Protein AF-A0A395IIZ1-F1 (afdb_monomer_lite)

Foldseek 3Di:
DVQLLAQAEEQEEDLVSLLVQLVVQCQLLVPQFASQFQCVVDDPVLSVCCTHCNCNVPPVNSVGGDFWLVSVVVVLVPPPVRRPRRPPNHTYGYQYADDPVGDPVSLVVCCVRQQPDPDQEREHEYEYEDACVCVVPPVRVVRNVVNVVVSNVVRSGHYHYDYDDYDDDDPPDDPDD

Organism: NCBI:txid38457

pLDDT: mean 84.15, std 13.83, range [38.16, 96.5]

Secondary structure (DSSP, 8-state):
-GGGGSS-EEEEESHHHHHHHHHHHHHHTT-TTTTTB-GGG--HHHHHHT-TTHHHH-HHHHTTB--BHHHHHHHHTTSTT--TT---SS-EEEEE--SSSPPHHHHHHHHHHHTS-S-SSS---EEEE--GGGTT-HHHHHHHHHHHHHHHHTTSS---EEEEPPP----------

Structure (mmCIF, N/CA/C/O backbone):
data_AF-A0A395IIZ1-F1
#
_entry.id   AF-A0A395IIZ1-F1
#
loop_
_atom_site.group_PDB
_atom_site.id
_atom_site.type_symbol
_atom_site.label_atom_id
_atom_site.label_alt_id
_atom_site.label_comp_id
_atom_site.label_asym_id
_atom_site.label_entity_id
_atom_site.label_seq_id
_atom_site.pdbx_PDB_ins_code
_atom_site.Cartn_x
_atom_site.Cartn_y
_atom_site.Cartn_z
_atom_site.occupancy
_atom_site.B_iso_or_equiv
_atom_site.auth_seq_id
_atom_site.auth_comp_id
_atom_site.auth_asym_id
_atom_site.auth_atom_id
_atom_site.pdbx_PDB_model_num
ATOM 1 N N . MET A 1 1 ? -8.081 -18.786 -2.635 1.00 68.25 1 MET A N 1
ATOM 2 C CA . MET A 1 1 ? -6.814 -18.032 -2.443 1.00 68.25 1 MET A CA 1
ATOM 3 C C . MET A 1 1 ? -6.753 -17.503 -1.009 1.00 68.25 1 MET A C 1
ATOM 5 O O . MET A 1 1 ? -7.811 -17.261 -0.444 1.00 68.25 1 MET A O 1
ATOM 9 N N . ILE A 1 2 ? -5.578 -17.329 -0.384 1.00 80.00 2 ILE A N 1
ATOM 10 C CA . ILE A 1 2 ? -5.492 -16.912 1.038 1.00 80.00 2 ILE A CA 1
ATOM 11 C C . ILE A 1 2 ? -6.195 -15.570 1.315 1.00 80.00 2 ILE A C 1
ATOM 13 O O . ILE A 1 2 ? -6.815 -15.411 2.365 1.00 80.00 2 ILE A O 1
ATOM 17 N N . LEU A 1 3 ? -6.187 -14.654 0.339 1.00 85.31 3 LEU A N 1
ATOM 18 C CA . LEU A 1 3 ? -6.818 -13.340 0.457 1.00 85.31 3 LEU A CA 1
ATOM 19 C C . LEU A 1 3 ? -8.352 -13.377 0.511 1.00 85.31 3 LEU A C 1
ATOM 21 O O . LEU A 1 3 ? -8.964 -12.452 1.034 1.00 85.31 3 LEU A O 1
ATOM 25 N N . GLU A 1 4 ? -9.001 -14.445 0.041 1.00 85.69 4 GLU A N 1
ATOM 26 C CA . GLU A 1 4 ? -10.470 -14.582 0.080 1.00 85.69 4 GLU A CA 1
ATOM 27 C C . GLU A 1 4 ? -11.003 -14.801 1.508 1.00 85.69 4 GLU A C 1
ATOM 29 O O . GLU A 1 4 ? -12.209 -14.863 1.724 1.00 85.69 4 GLU A O 1
ATOM 34 N N . ARG A 1 5 ? -10.116 -14.906 2.504 1.00 88.81 5 ARG A N 1
ATOM 35 C CA . ARG A 1 5 ? -10.480 -14.912 3.928 1.00 88.81 5 ARG A CA 1
ATOM 36 C C . ARG A 1 5 ? -10.683 -13.506 4.493 1.00 88.81 5 ARG A C 1
ATOM 38 O O . ARG A 1 5 ? -11.271 -13.367 5.560 1.00 88.81 5 ARG A O 1
ATOM 45 N N . PHE A 1 6 ? -10.217 -12.477 3.787 1.00 91.38 6 PHE A N 1
ATOM 46 C CA . PHE A 1 6 ? -10.236 -11.086 4.237 1.00 91.38 6 PHE A CA 1
ATOM 47 C C . PHE A 1 6 ? -11.282 -10.273 3.485 1.00 91.38 6 PHE A C 1
ATOM 49 O O . PHE A 1 6 ? -11.587 -10.571 2.330 1.00 91.38 6 PHE A O 1
ATOM 56 N N . SER A 1 7 ? -11.868 -9.282 4.148 1.00 91.62 7 SER A N 1
ATOM 57 C CA . SER A 1 7 ? -12.810 -8.329 3.544 1.00 91.62 7 SER A CA 1
ATOM 58 C C . SER A 1 7 ? -12.082 -7.326 2.648 1.00 91.62 7 SER A C 1
ATOM 60 O O . SER A 1 7 ? -12.580 -6.979 1.576 1.00 91.62 7 SER A O 1
ATOM 62 N N . ALA A 1 8 ? -10.892 -6.912 3.083 1.00 92.94 8 ALA A N 1
ATOM 63 C CA . ALA A 1 8 ? -9.888 -6.181 2.325 1.00 92.94 8 ALA A CA 1
ATOM 64 C C . ALA A 1 8 ? -8.509 -6.379 2.987 1.00 92.94 8 ALA A C 1
ATOM 66 O O . ALA A 1 8 ? -8.446 -6.868 4.111 1.00 92.94 8 ALA A O 1
ATOM 67 N N . VAL A 1 9 ? -7.414 -5.995 2.330 1.00 94.44 9 VAL A N 1
ATOM 68 C CA . VAL A 1 9 ? -6.075 -5.926 2.948 1.00 94.44 9 VAL A CA 1
ATOM 69 C C . VAL A 1 9 ? -5.480 -4.546 2.711 1.00 94.44 9 VAL A C 1
ATOM 71 O O . VAL A 1 9 ? -5.369 -4.109 1.568 1.00 94.44 9 VAL A O 1
ATOM 74 N N . ILE A 1 10 ? -5.107 -3.851 3.781 1.00 96.00 10 ILE A N 1
ATOM 75 C CA . ILE A 1 10 ? -4.653 -2.461 3.705 1.00 96.00 10 ILE A CA 1
ATOM 76 C C . ILE A 1 10 ? -3.188 -2.386 4.122 1.00 96.00 10 ILE A C 1
ATOM 78 O O . ILE A 1 10 ? -2.810 -2.904 5.167 1.00 96.00 10 ILE A O 1
ATOM 82 N N . PHE A 1 11 ? -2.376 -1.717 3.314 1.00 96.50 11 PHE A N 1
ATOM 83 C CA . PHE A 1 11 ? -0.985 -1.389 3.607 1.00 96.50 11 PHE A CA 1
ATOM 84 C C . PHE A 1 11 ? -0.922 0.108 3.845 1.00 96.50 11 PHE A C 1
ATOM 86 O O . PHE A 1 11 ? -1.373 0.885 3.012 1.00 96.50 11 PHE A O 1
ATOM 93 N N . LEU A 1 12 ? -0.424 0.523 4.996 1.00 95.00 12 LEU A N 1
ATOM 94 C CA . LEU A 1 12 ? -0.546 1.891 5.462 1.00 95.00 12 LEU A CA 1
ATOM 95 C C . LEU A 1 12 ? 0.811 2.377 5.952 1.00 95.00 12 LEU A C 1
ATOM 97 O O . LEU A 1 12 ? 1.420 1.728 6.803 1.00 95.00 12 LEU A O 1
ATOM 101 N N . GLY A 1 13 ? 1.264 3.516 5.432 1.00 92.31 13 GLY A N 1
ATOM 102 C CA . GLY A 1 13 ? 2.503 4.126 5.899 1.00 92.31 13 GLY A CA 1
ATOM 103 C C . GLY A 1 13 ? 3.428 4.589 4.800 1.00 92.31 13 GLY A C 1
ATOM 104 O O . GLY A 1 13 ? 3.043 5.368 3.932 1.00 92.31 13 GLY A O 1
ATOM 105 N N . ASP A 1 14 ? 4.666 4.138 4.914 1.00 89.00 14 ASP A N 1
ATOM 106 C CA . ASP A 1 14 ? 5.823 4.643 4.197 1.00 89.00 14 ASP A CA 1
ATOM 107 C C . ASP A 1 14 ? 6.309 3.714 3.071 1.00 89.00 14 ASP A C 1
ATOM 109 O O . ASP A 1 14 ? 5.625 2.776 2.655 1.00 89.00 14 ASP A O 1
ATOM 113 N N . GLU A 1 15 ? 7.527 3.975 2.586 1.00 88.00 15 GLU A N 1
ATOM 114 C CA . GLU A 1 15 ? 8.200 3.204 1.535 1.00 88.00 15 GLU A CA 1
ATOM 115 C C . GLU A 1 15 ? 8.305 1.703 1.881 1.00 88.00 15 GLU A C 1
ATOM 117 O O . GLU A 1 15 ? 8.225 0.860 0.986 1.00 88.00 15 GLU A O 1
ATOM 122 N N . THR A 1 16 ? 8.399 1.328 3.164 1.00 89.50 16 THR A N 1
ATOM 123 C CA . THR A 1 16 ? 8.416 -0.087 3.572 1.00 89.50 16 THR A CA 1
ATOM 124 C C . THR A 1 16 ? 7.047 -0.735 3.358 1.00 89.50 16 THR A C 1
ATOM 126 O O . THR A 1 16 ? 6.966 -1.804 2.747 1.00 89.50 16 THR A O 1
ATOM 129 N N . ALA A 1 17 ? 5.951 -0.084 3.774 1.00 92.38 17 ALA A N 1
ATOM 130 C CA . ALA A 1 17 ? 4.599 -0.569 3.471 1.00 92.38 17 ALA A CA 1
ATOM 131 C C . ALA A 1 17 ? 4.347 -0.644 1.954 1.00 92.38 17 ALA A C 1
ATOM 133 O O . ALA A 1 17 ? 3.775 -1.627 1.476 1.00 92.38 17 ALA A O 1
ATOM 134 N N . GLN A 1 18 ? 4.819 0.352 1.198 1.00 92.88 18 GLN A N 1
ATOM 135 C CA . GLN A 1 18 ? 4.740 0.370 -0.263 1.00 92.88 18 GLN A CA 1
ATOM 136 C C . GLN A 1 18 ? 5.478 -0.819 -0.889 1.00 92.88 18 GLN A C 1
ATOM 138 O O . GLN A 1 18 ? 4.928 -1.502 -1.750 1.00 92.88 18 GLN A O 1
ATOM 143 N N . THR A 1 19 ? 6.697 -1.104 -0.426 1.00 92.00 19 THR A N 1
ATOM 144 C CA . THR A 1 19 ? 7.528 -2.207 -0.928 1.00 92.00 19 THR A CA 1
ATOM 145 C C . THR A 1 19 ? 6.871 -3.560 -0.664 1.00 92.00 19 THR A C 1
ATOM 147 O O . THR A 1 19 ? 6.824 -4.413 -1.549 1.00 92.00 19 THR A O 1
ATOM 150 N N . ILE A 1 20 ? 6.308 -3.761 0.531 1.00 93.75 20 ILE A N 1
ATOM 151 C CA . ILE A 1 20 ? 5.589 -4.998 0.868 1.00 93.75 20 ILE A CA 1
ATOM 152 C C . ILE A 1 20 ? 4.349 -5.154 -0.017 1.00 93.75 20 ILE A C 1
ATOM 154 O O . ILE A 1 20 ? 4.068 -6.252 -0.499 1.00 93.75 20 ILE A O 1
ATOM 158 N N . TYR A 1 21 ? 3.626 -4.063 -0.270 1.00 94.75 21 TYR A N 1
ATOM 159 C CA . TYR A 1 21 ? 2.479 -4.082 -1.169 1.00 94.75 21 TYR A CA 1
ATOM 160 C C . TYR A 1 21 ? 2.872 -4.395 -2.619 1.00 94.75 21 TYR A C 1
ATOM 162 O O . TYR A 1 21 ? 2.221 -5.213 -3.271 1.00 94.75 21 TYR A O 1
ATOM 170 N N . ALA A 1 22 ? 3.959 -3.808 -3.120 1.00 93.50 22 ALA A N 1
ATOM 171 C CA . ALA A 1 22 ? 4.511 -4.133 -4.432 1.00 93.50 22 ALA A CA 1
ATOM 172 C C . ALA A 1 22 ? 4.908 -5.619 -4.516 1.00 93.50 22 ALA A C 1
ATOM 174 O O . ALA A 1 22 ? 4.561 -6.300 -5.480 1.00 93.50 22 ALA A O 1
ATOM 175 N N . ALA A 1 23 ? 5.549 -6.161 -3.475 1.00 93.56 23 ALA A N 1
ATOM 176 C CA . ALA A 1 23 ? 5.916 -7.574 -3.416 1.00 93.56 23 ALA A CA 1
ATOM 177 C C . ALA A 1 23 ? 4.686 -8.496 -3.384 1.00 93.56 23 ALA A C 1
ATOM 179 O O . ALA A 1 23 ? 4.691 -9.550 -4.017 1.00 93.56 23 ALA A O 1
ATOM 180 N N . LEU A 1 24 ? 3.603 -8.100 -2.705 1.00 92.62 24 LEU A N 1
ATOM 181 C CA . LEU A 1 24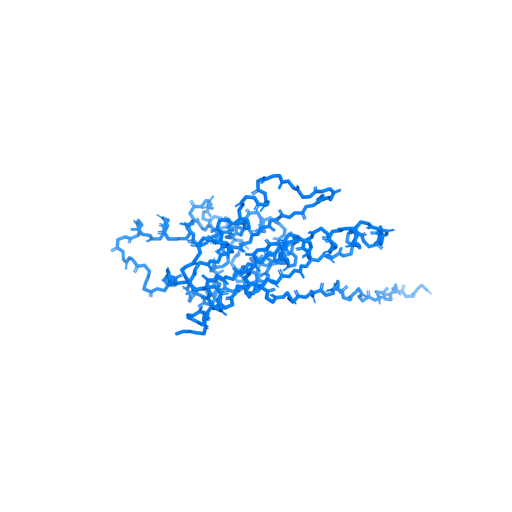 ? 2.330 -8.816 -2.790 1.00 92.62 24 LEU A CA 1
ATOM 182 C C . LEU A 1 24 ? 1.808 -8.829 -4.233 1.00 92.62 24 LEU A C 1
ATOM 184 O O . LEU A 1 24 ? 1.395 -9.882 -4.712 1.00 92.62 24 LEU A O 1
ATOM 188 N N . ASN A 1 25 ? 1.858 -7.695 -4.937 1.00 90.94 25 ASN A N 1
ATOM 189 C CA . ASN A 1 25 ? 1.382 -7.602 -6.319 1.00 90.94 25 ASN A CA 1
ATOM 190 C C . ASN A 1 25 ? 2.184 -8.478 -7.293 1.00 90.94 25 ASN A C 1
ATOM 192 O O . ASN A 1 25 ? 1.574 -9.042 -8.196 1.00 90.94 25 ASN A O 1
ATOM 196 N N . VAL A 1 26 ? 3.485 -8.702 -7.065 1.00 91.44 26 VAL A N 1
ATOM 197 C CA . VAL A 1 26 ? 4.268 -9.711 -7.810 1.00 91.44 26 VAL A CA 1
ATOM 198 C C . VAL A 1 26 ? 3.629 -11.097 -7.737 1.00 91.44 26 VAL A C 1
ATOM 200 O O . VAL A 1 26 ? 3.492 -11.770 -8.757 1.00 91.44 26 VAL A O 1
ATOM 203 N N . PHE A 1 27 ? 3.199 -11.523 -6.547 1.00 88.75 27 PHE A N 1
ATOM 204 C CA . PHE A 1 27 ? 2.537 -12.818 -6.387 1.00 88.75 27 PHE A CA 1
ATOM 205 C C . PHE A 1 27 ? 1.126 -12.823 -6.950 1.00 88.75 27 PHE A C 1
ATOM 207 O O . PHE A 1 27 ? 0.711 -13.824 -7.524 1.00 88.75 27 PHE A O 1
ATOM 214 N N . LEU A 1 28 ? 0.381 -11.732 -6.759 1.00 87.38 28 LEU A N 1
ATOM 215 C CA . LEU A 1 28 ? -0.994 -11.663 -7.234 1.00 87.38 28 LEU A CA 1
ATOM 216 C C . LEU A 1 28 ? -1.049 -11.707 -8.750 1.00 87.38 28 LEU A C 1
ATOM 218 O O . LEU A 1 28 ? -1.846 -12.483 -9.246 1.00 87.38 28 LEU A O 1
ATOM 222 N N . ARG A 1 29 ? -0.188 -10.943 -9.431 1.00 86.06 29 ARG A N 1
ATOM 223 C CA . ARG A 1 29 ? -0.107 -10.829 -10.896 1.00 86.06 29 ARG A CA 1
ATOM 224 C C . ARG A 1 29 ? 0.736 -11.926 -11.552 1.00 86.06 29 ARG A C 1
ATOM 226 O O . ARG A 1 29 ? 0.841 -11.947 -12.771 1.00 86.06 29 ARG A O 1
ATOM 233 N N . GLU A 1 30 ? 1.337 -12.812 -10.754 1.00 86.31 30 GLU A N 1
ATOM 234 C CA . GLU A 1 30 ? 2.258 -13.870 -11.200 1.00 86.31 30 GLU A CA 1
ATOM 235 C C . GLU A 1 30 ? 3.408 -13.354 -12.092 1.00 86.31 30 GLU A C 1
ATOM 237 O O . GLU A 1 30 ? 3.920 -14.065 -12.958 1.00 86.31 30 GLU A O 1
ATOM 242 N N . ASP A 1 31 ? 3.857 -12.120 -11.845 1.00 88.00 31 ASP A N 1
ATOM 243 C CA . ASP A 1 31 ? 4.915 -11.458 -12.604 1.00 88.00 31 ASP A CA 1
ATOM 244 C C . ASP A 1 31 ? 6.069 -11.031 -11.692 1.00 88.00 31 ASP A C 1
ATOM 246 O O . ASP A 1 31 ? 6.035 -10.012 -11.003 1.00 88.00 31 ASP A O 1
ATOM 250 N N . ILE A 1 32 ? 7.132 -11.831 -11.725 1.00 90.56 32 ILE A N 1
ATOM 251 C CA . ILE A 1 32 ? 8.371 -11.601 -10.974 1.00 90.56 32 ILE A CA 1
ATOM 252 C C . ILE A 1 32 ? 9.167 -10.412 -11.534 1.00 90.56 32 ILE A C 1
ATOM 254 O O . ILE A 1 32 ? 9.949 -9.796 -10.806 1.00 90.56 32 ILE A O 1
ATOM 258 N N . SER A 1 33 ? 9.000 -10.086 -12.815 1.00 91.12 33 SER A N 1
ATOM 259 C CA . SER A 1 33 ? 9.789 -9.045 -13.469 1.00 91.12 33 SER A CA 1
ATOM 260 C C . SER A 1 33 ? 9.241 -7.659 -13.160 1.00 91.12 33 SER A C 1
ATOM 262 O O . SER A 1 33 ? 10.032 -6.788 -12.801 1.00 91.12 33 SER A O 1
ATOM 264 N N . HIS A 1 34 ? 7.923 -7.465 -13.234 1.00 91.75 34 HIS A N 1
ATOM 265 C CA . HIS A 1 34 ? 7.311 -6.136 -13.134 1.00 91.75 34 HIS A CA 1
ATOM 266 C C . HIS A 1 34 ? 6.031 -6.087 -12.299 1.00 91.75 34 HIS A C 1
ATOM 268 O O . HIS A 1 34 ? 5.422 -5.024 -12.187 1.00 91.75 34 HIS A O 1
ATOM 274 N N . GLY A 1 35 ? 5.633 -7.184 -11.652 1.00 90.25 35 GLY A N 1
ATOM 275 C CA . GLY A 1 35 ? 4.340 -7.282 -10.976 1.00 90.25 35 GLY A CA 1
ATOM 276 C C . GLY A 1 35 ? 4.100 -6.241 -9.874 1.00 90.25 35 GLY A C 1
ATOM 277 O O . GLY A 1 35 ? 2.952 -5.913 -9.587 1.00 90.25 35 GLY A O 1
ATOM 278 N N . GLY A 1 36 ? 5.134 -5.638 -9.290 1.00 92.38 36 GLY A N 1
ATOM 279 C CA . GLY A 1 36 ? 4.990 -4.526 -8.348 1.00 92.38 36 GLY A CA 1
ATOM 280 C C . GLY A 1 36 ? 4.709 -3.158 -8.987 1.00 92.38 36 GLY A C 1
ATOM 281 O O . GLY A 1 36 ? 4.405 -2.211 -8.260 1.00 92.38 36 GLY A O 1
ATOM 282 N N . LEU A 1 37 ? 4.800 -3.031 -10.315 1.00 93.62 37 LEU A N 1
ATOM 283 C CA . LEU A 1 37 ? 4.863 -1.759 -11.039 1.00 93.62 37 LEU A CA 1
ATOM 284 C C . LEU A 1 37 ? 3.658 -1.505 -11.953 1.00 93.62 37 LEU A C 1
ATOM 286 O O . LEU A 1 37 ? 3.048 -2.413 -12.513 1.00 93.62 37 LEU A O 1
ATOM 290 N N . GLN A 1 38 ? 3.363 -0.227 -12.153 1.00 92.75 38 GLN A N 1
ATOM 291 C CA . GLN A 1 38 ? 2.398 0.326 -13.092 1.00 92.75 38 GLN A CA 1
ATOM 292 C C . GLN A 1 38 ? 3.041 0.448 -14.481 1.00 92.75 38 GLN A C 1
ATOM 294 O O . GLN A 1 38 ? 3.257 1.548 -14.986 1.00 92.75 38 GLN A O 1
ATOM 299 N N . GLU A 1 39 ? 3.355 -0.682 -15.116 1.00 89.75 39 GLU A N 1
ATOM 300 C CA . GLU A 1 39 ? 4.060 -0.719 -16.411 1.00 89.75 39 GLU A CA 1
ATOM 301 C C . GLU A 1 39 ? 3.386 0.121 -17.502 1.00 89.75 39 GLU A C 1
ATOM 303 O O . GLU A 1 39 ? 4.047 0.652 -18.394 1.00 89.75 39 GLU A O 1
ATOM 308 N N . TRP A 1 40 ? 2.063 0.278 -17.428 1.00 88.62 40 TRP A N 1
ATOM 309 C CA . TRP A 1 40 ? 1.277 1.095 -18.353 1.00 88.62 40 TRP A CA 1
ATOM 310 C C . TRP A 1 40 ? 1.605 2.598 -18.299 1.00 88.62 40 TRP A C 1
ATOM 312 O O . TRP A 1 40 ? 1.169 3.330 -19.183 1.00 88.62 40 TRP A O 1
ATOM 322 N N . LEU A 1 41 ? 2.355 3.066 -17.296 1.00 91.12 41 LEU A N 1
ATOM 323 C CA . LEU A 1 41 ? 2.856 4.443 -17.200 1.00 91.12 41 LEU A CA 1
ATOM 324 C C . LEU A 1 41 ? 4.329 4.587 -17.603 1.00 91.12 41 LEU A C 1
ATOM 326 O O . LEU A 1 41 ? 4.833 5.706 -17.606 1.00 91.12 41 LEU A O 1
ATOM 330 N N . MET A 1 42 ? 5.007 3.482 -17.917 1.00 92.38 42 MET A N 1
ATOM 331 C CA . MET A 1 42 ? 6.455 3.435 -18.112 1.00 92.38 42 MET A CA 1
ATOM 332 C C . MET A 1 42 ? 6.835 3.340 -19.590 1.00 92.38 42 MET A C 1
ATOM 334 O O . MET A 1 42 ? 6.170 2.634 -20.357 1.00 92.38 42 MET A O 1
ATOM 338 N N . THR A 1 43 ? 7.947 3.973 -19.971 1.00 94.12 43 THR A N 1
ATOM 339 C CA . THR A 1 43 ? 8.595 3.747 -21.273 1.00 94.12 43 THR A CA 1
ATOM 340 C C . THR A 1 43 ? 9.298 2.389 -21.323 1.00 94.12 43 THR A C 1
ATOM 342 O O . THR A 1 43 ? 9.514 1.738 -20.297 1.00 94.12 43 THR A O 1
ATOM 345 N N . ASP A 1 44 ? 9.693 1.948 -22.518 1.00 93.62 44 ASP A N 1
ATOM 346 C CA . ASP A 1 44 ? 10.429 0.690 -22.683 1.00 93.62 44 ASP A CA 1
ATOM 347 C C . ASP A 1 44 ? 11.776 0.714 -21.937 1.00 93.62 44 ASP A C 1
ATOM 349 O O . ASP A 1 44 ? 12.160 -0.277 -21.312 1.00 93.62 44 ASP A O 1
ATOM 353 N N . GLU A 1 45 ? 12.473 1.853 -21.930 1.00 94.81 45 GLU A N 1
ATOM 354 C CA . GLU A 1 45 ? 13.721 2.030 -21.182 1.00 94.81 45 GLU A CA 1
ATOM 355 C C . GLU A 1 45 ? 13.500 1.900 -19.672 1.00 94.81 45 GLU A C 1
ATOM 357 O O . GLU A 1 45 ? 14.264 1.213 -18.989 1.00 94.81 45 GLU A O 1
ATOM 362 N N . GLU A 1 46 ? 12.435 2.511 -19.151 1.00 95.06 46 GLU A N 1
ATOM 363 C CA . GLU A 1 46 ? 12.081 2.443 -17.732 1.00 95.06 46 GLU A CA 1
ATOM 364 C C . GLU A 1 46 ? 11.690 1.021 -17.327 1.00 95.06 46 GLU A C 1
ATOM 366 O O . GLU A 1 46 ? 12.124 0.532 -16.282 1.00 95.06 46 GLU A O 1
ATOM 371 N N . ARG A 1 47 ? 10.936 0.305 -18.171 1.00 93.06 47 ARG A N 1
ATOM 372 C CA . ARG A 1 47 ? 10.606 -1.110 -17.938 1.00 93.06 47 ARG A CA 1
ATOM 373 C C . ARG A 1 47 ? 11.868 -1.962 -17.874 1.00 93.06 47 ARG A C 1
ATOM 375 O O . ARG A 1 47 ? 11.985 -2.829 -17.010 1.00 93.06 47 ARG A O 1
ATOM 382 N N . ILE A 1 48 ? 12.841 -1.728 -18.752 1.00 94.94 48 ILE A N 1
ATOM 383 C CA . ILE A 1 48 ? 14.109 -2.468 -18.726 1.00 94.94 48 ILE A CA 1
ATOM 384 C C . ILE A 1 48 ? 14.903 -2.156 -17.452 1.00 94.94 48 ILE A C 1
ATOM 386 O O . ILE A 1 48 ? 15.479 -3.079 -16.866 1.00 94.94 48 ILE A O 1
ATOM 390 N N . ALA A 1 49 ? 14.928 -0.891 -17.025 1.00 95.44 49 ALA A N 1
ATOM 391 C CA . ALA A 1 49 ? 15.662 -0.442 -15.845 1.00 95.44 49 ALA A CA 1
ATOM 392 C C . ALA A 1 49 ? 15.061 -0.975 -14.534 1.00 95.44 49 ALA A C 1
ATOM 394 O O . ALA A 1 49 ? 15.801 -1.403 -13.651 1.00 95.44 49 ALA A O 1
ATOM 395 N N . CYS A 1 50 ? 13.733 -1.014 -14.430 1.00 95.56 50 CYS A N 1
ATOM 396 C CA . CYS A 1 50 ? 13.024 -1.326 -13.189 1.00 95.56 50 CYS A CA 1
ATOM 397 C C . CYS A 1 50 ? 12.643 -2.799 -12.999 1.00 95.56 50 CYS A C 1
ATOM 399 O O . CYS A 1 50 ? 11.925 -3.129 -12.060 1.00 95.56 50 CYS A O 1
ATOM 401 N N . LYS A 1 51 ? 13.109 -3.708 -13.856 1.00 93.44 51 LYS A N 1
ATOM 402 C CA . LYS A 1 51 ? 12.766 -5.134 -13.759 1.00 93.44 51 LYS A CA 1
ATOM 403 C C . LYS A 1 51 ? 13.350 -5.828 -12.517 1.00 93.44 51 LYS A C 1
ATOM 405 O O . LYS A 1 51 ? 14.401 -5.452 -11.992 1.00 93.44 51 LYS A O 1
ATOM 410 N N . CYS A 1 52 ? 12.744 -6.946 -12.128 1.00 93.44 52 CYS A N 1
ATOM 411 C CA . CYS A 1 52 ? 13.215 -7.844 -11.071 1.00 93.44 52 CYS A CA 1
ATOM 412 C C . CYS A 1 52 ? 13.407 -7.102 -9.737 1.00 93.44 52 CYS A C 1
ATOM 414 O O . CYS A 1 52 ? 12.501 -6.426 -9.278 1.00 93.44 52 CYS A O 1
ATOM 416 N N . ASN A 1 53 ? 14.564 -7.204 -9.084 1.00 92.94 53 ASN A N 1
ATOM 417 C CA . ASN A 1 53 ? 14.809 -6.553 -7.796 1.00 92.94 53 ASN A CA 1
ATOM 418 C C . ASN A 1 53 ? 14.848 -5.017 -7.874 1.00 92.94 53 ASN A C 1
ATOM 420 O O . ASN A 1 53 ? 14.630 -4.367 -6.853 1.00 92.94 53 ASN A O 1
ATOM 424 N N . ALA A 1 54 ? 15.103 -4.432 -9.051 1.00 93.56 54 ALA A N 1
ATOM 425 C CA . ALA A 1 54 ? 15.138 -2.978 -9.209 1.00 93.56 54 ALA A CA 1
ATOM 426 C C . ALA A 1 54 ? 13.780 -2.332 -8.890 1.00 93.56 54 ALA A C 1
ATOM 428 O O . ALA A 1 54 ? 13.758 -1.239 -8.333 1.00 93.56 54 ALA A O 1
ATOM 429 N N . GLN A 1 55 ? 12.671 -3.054 -9.101 1.00 92.19 55 GLN A N 1
ATOM 430 C CA . GLN A 1 55 ? 11.321 -2.597 -8.753 1.00 92.19 55 GLN A CA 1
ATOM 431 C C . GLN A 1 55 ? 11.143 -2.261 -7.259 1.00 92.19 55 GLN A C 1
ATOM 433 O O . GLN A 1 55 ? 10.223 -1.533 -6.905 1.00 92.19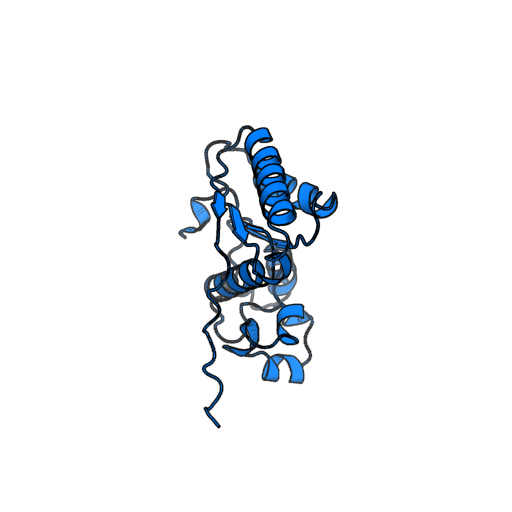 55 GLN A O 1
ATOM 438 N N . PHE A 1 56 ? 12.016 -2.787 -6.390 1.00 91.06 56 PHE A N 1
ATOM 439 C CA . PHE A 1 56 ? 11.978 -2.576 -4.938 1.00 91.06 56 PHE A CA 1
ATOM 440 C C . PHE A 1 56 ? 13.129 -1.718 -4.411 1.00 91.06 56 PHE A C 1
ATOM 442 O O . PHE A 1 56 ? 13.018 -1.139 -3.337 1.00 91.06 56 PHE A O 1
ATOM 449 N N . LEU A 1 57 ? 14.266 -1.711 -5.112 1.00 88.50 57 LEU A N 1
ATOM 450 C CA . LEU A 1 57 ? 15.524 -1.160 -4.598 1.00 88.50 57 LEU A CA 1
ATOM 451 C C . LEU A 1 57 ? 15.919 0.164 -5.253 1.00 88.50 57 LEU A C 1
ATOM 453 O O . LEU A 1 57 ? 16.715 0.905 -4.680 1.00 88.50 57 LEU A O 1
ATOM 457 N N . ASP A 1 58 ? 15.415 0.449 -6.454 1.00 89.69 58 ASP A N 1
ATOM 458 C CA . ASP A 1 58 ? 15.700 1.698 -7.151 1.00 89.69 58 ASP A CA 1
ATOM 459 C C . ASP A 1 58 ? 14.611 2.732 -6.841 1.00 89.69 58 ASP A C 1
ATOM 461 O O . ASP A 1 58 ? 13.431 2.541 -7.142 1.00 89.69 58 ASP A O 1
ATOM 465 N N . ASN A 1 59 ? 15.022 3.861 -6.262 1.00 86.75 59 ASN A N 1
ATOM 466 C CA . ASN A 1 59 ? 14.124 4.957 -5.901 1.00 86.75 59 ASN A CA 1
ATOM 467 C C . ASN A 1 59 ? 13.358 5.529 -7.104 1.00 86.75 59 ASN A C 1
ATOM 469 O O . ASN A 1 59 ? 12.233 5.996 -6.936 1.00 86.75 59 ASN A O 1
ATOM 473 N N . ASN A 1 60 ? 13.933 5.482 -8.311 1.00 89.94 60 ASN A N 1
ATOM 474 C CA . ASN A 1 60 ? 13.247 5.928 -9.524 1.00 89.94 60 ASN A CA 1
ATOM 475 C C . ASN A 1 60 ? 12.083 4.993 -9.879 1.00 89.94 60 ASN A C 1
ATOM 477 O O . ASN A 1 60 ? 11.064 5.437 -10.402 1.00 89.94 60 ASN A O 1
ATOM 481 N N . CYS A 1 61 ? 12.208 3.708 -9.548 1.00 92.31 61 CYS A N 1
ATOM 482 C CA . CYS A 1 61 ? 11.196 2.695 -9.821 1.00 92.31 61 CYS A CA 1
ATOM 483 C C . CYS A 1 61 ? 10.060 2.708 -8.792 1.00 92.31 61 CYS A C 1
ATOM 485 O O . CYS A 1 61 ? 8.920 2.404 -9.142 1.00 92.31 61 CYS A O 1
ATOM 487 N N . LEU A 1 62 ? 10.324 3.142 -7.552 1.00 87.69 62 LEU A N 1
ATOM 488 C CA . LEU A 1 62 ? 9.300 3.243 -6.502 1.00 87.69 62 LEU A CA 1
ATOM 489 C C . LEU A 1 62 ? 8.123 4.148 -6.901 1.00 87.69 62 LEU A C 1
ATOM 491 O O . LEU A 1 62 ? 6.981 3.872 -6.519 1.00 87.69 62 LEU A O 1
ATOM 495 N N . GLY A 1 63 ? 8.376 5.188 -7.705 1.00 89.06 63 GLY A N 1
ATOM 496 C CA . GLY A 1 63 ? 7.343 6.086 -8.234 1.00 89.06 63 GLY A CA 1
ATOM 497 C C . GLY A 1 63 ? 6.298 5.380 -9.104 1.00 89.06 63 GLY A C 1
ATOM 498 O O . GLY A 1 63 ? 5.145 5.811 -9.134 1.00 89.06 63 GLY A O 1
ATOM 499 N N . TYR A 1 64 ? 6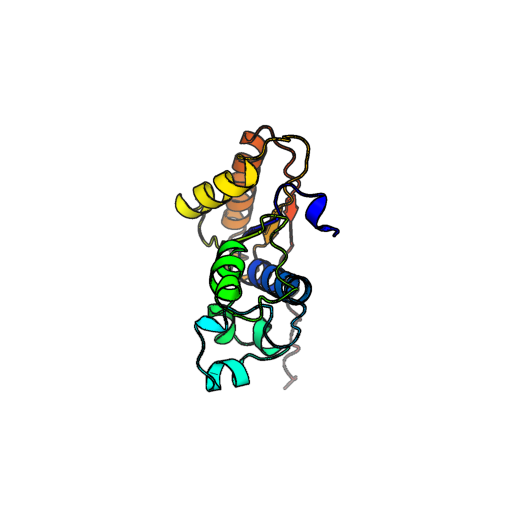.681 4.265 -9.728 1.00 93.31 64 TYR A N 1
ATOM 500 C CA . TYR A 1 64 ? 5.816 3.427 -10.551 1.00 93.31 64 TYR A CA 1
ATOM 501 C C . TYR A 1 64 ? 5.140 2.302 -9.765 1.00 93.31 64 TYR A C 1
ATOM 503 O O . TYR A 1 64 ? 4.466 1.482 -10.371 1.00 93.31 64 TYR A O 1
ATOM 511 N N . SER A 1 65 ? 5.284 2.213 -8.441 1.00 92.75 65 SER A N 1
ATOM 512 C CA . SER A 1 65 ? 4.656 1.118 -7.687 1.00 92.75 65 SER A CA 1
ATOM 513 C C . SER A 1 65 ? 3.129 1.176 -7.768 1.00 92.75 65 SER A C 1
ATOM 515 O O . SER A 1 65 ? 2.526 2.244 -7.626 1.00 92.75 65 SER A O 1
ATOM 517 N N . VAL A 1 66 ? 2.493 0.013 -7.912 1.00 92.00 66 VAL A N 1
ATOM 518 C CA . VAL A 1 66 ? 1.031 -0.127 -7.836 1.00 92.00 66 VAL A CA 1
ATOM 519 C C . VAL A 1 66 ? 0.528 0.391 -6.487 1.00 92.00 66 VAL A C 1
ATOM 521 O O . VAL A 1 66 ? 1.119 0.096 -5.448 1.00 92.00 66 VAL A O 1
ATOM 524 N N . LYS A 1 67 ? -0.583 1.143 -6.480 1.00 91.00 67 LYS A N 1
ATOM 525 C CA . LYS A 1 67 ? -1.139 1.734 -5.248 1.00 91.00 67 LYS A CA 1
ATOM 526 C C . LYS A 1 67 ? -2.442 1.095 -4.808 1.00 91.00 67 LYS A C 1
ATOM 528 O O . LYS A 1 67 ? -2.694 0.989 -3.616 1.00 91.00 67 LYS A O 1
ATOM 533 N N . ASN A 1 68 ? -3.271 0.632 -5.733 1.00 89.62 68 ASN A N 1
ATOM 534 C CA . ASN A 1 68 ? -4.519 -0.045 -5.393 1.00 89.62 68 ASN A CA 1
ATOM 535 C C . ASN A 1 68 ? -4.871 -1.106 -6.435 1.00 89.62 68 ASN A C 1
ATOM 537 O O . ASN A 1 68 ? -4.393 -1.074 -7.568 1.00 89.62 68 ASN A O 1
ATOM 541 N N . PHE A 1 69 ? -5.701 -2.065 -6.030 1.00 87.31 69 PHE A N 1
ATOM 542 C CA . PHE A 1 69 ? -6.132 -3.141 -6.918 1.00 87.31 69 PHE A CA 1
ATOM 543 C C . PHE A 1 69 ? -6.957 -2.628 -8.111 1.00 87.31 69 PHE A C 1
ATOM 545 O O . PHE A 1 69 ? -6.899 -3.214 -9.188 1.00 87.31 69 PHE A O 1
ATOM 552 N N . GLU A 1 70 ? -7.712 -1.536 -7.948 1.00 87.56 70 GLU A N 1
ATOM 553 C CA . GLU A 1 70 ? -8.591 -0.994 -8.994 1.00 87.56 70 GLU A CA 1
ATOM 554 C C . GLU A 1 70 ? -7.797 -0.503 -10.209 1.00 87.56 70 GLU A C 1
ATOM 556 O O . GLU A 1 70 ? -8.220 -0.709 -11.345 1.00 87.56 70 GLU A O 1
ATOM 561 N N . GLU A 1 71 ? -6.624 0.093 -9.988 1.00 86.00 71 GLU A N 1
ATOM 562 C CA . GLU A 1 71 ? -5.688 0.498 -11.037 1.00 86.00 71 GLU A CA 1
ATOM 563 C C . GLU A 1 71 ? -5.212 -0.697 -11.862 1.00 86.00 71 GLU A C 1
ATOM 565 O O . GLU A 1 71 ? -5.189 -0.614 -13.089 1.00 86.00 71 GLU A O 1
ATOM 570 N N . VAL A 1 72 ? -4.874 -1.811 -11.209 1.00 85.50 72 VAL A N 1
ATOM 571 C CA . VAL A 1 72 ? -4.462 -3.042 -11.899 1.00 85.50 72 VAL A CA 1
ATOM 572 C C . VAL A 1 72 ? -5.630 -3.580 -12.718 1.00 85.50 72 VAL A C 1
ATOM 574 O O . VAL A 1 72 ? -5.494 -3.790 -13.918 1.00 85.50 72 VAL A O 1
ATOM 577 N N . VAL A 1 73 ? -6.813 -3.701 -12.107 1.00 82.81 73 VAL A N 1
ATOM 578 C CA . VAL A 1 73 ? -8.024 -4.186 -12.785 1.00 82.81 73 VAL A CA 1
ATOM 579 C C . VAL A 1 73 ? -8.365 -3.340 -14.005 1.00 82.81 73 VAL A C 1
ATOM 581 O O . VAL A 1 73 ? -8.615 -3.882 -15.077 1.00 82.81 73 VAL A O 1
ATOM 584 N N . LYS A 1 74 ? -8.366 -2.014 -13.864 1.00 83.00 74 LYS A N 1
ATOM 585 C CA . LYS A 1 74 ? -8.733 -1.089 -14.938 1.00 83.00 74 LYS A CA 1
ATOM 586 C C . LYS A 1 74 ? -7.775 -1.171 -16.124 1.00 83.00 74 LYS A C 1
ATOM 588 O O . LYS A 1 74 ? -8.223 -1.055 -17.262 1.00 83.00 74 LYS A O 1
ATOM 593 N N . ASN A 1 75 ? -6.477 -1.309 -15.868 1.00 78.75 75 ASN A N 1
ATOM 594 C CA . ASN A 1 75 ? -5.468 -1.251 -16.921 1.00 78.75 75 ASN A CA 1
ATOM 595 C C . ASN A 1 75 ? -5.172 -2.630 -17.528 1.00 78.75 75 ASN A C 1
ATOM 597 O O . ASN A 1 75 ? -4.983 -2.709 -18.738 1.00 78.75 75 ASN A O 1
ATOM 601 N N . GLU A 1 76 ? -5.242 -3.716 -16.751 1.00 73.38 76 GLU A N 1
ATOM 602 C CA . GLU A 1 76 ? -5.104 -5.087 -17.269 1.00 73.38 76 GLU A CA 1
ATOM 603 C C . GLU A 1 76 ? -6.372 -5.580 -17.988 1.00 73.38 76 GLU A C 1
ATOM 605 O O . GLU A 1 76 ? -6.273 -6.392 -18.904 1.00 73.38 76 GLU A O 1
ATOM 610 N N . ALA A 1 77 ? -7.562 -5.054 -17.660 1.00 58.69 77 ALA A N 1
ATOM 611 C CA . ALA A 1 77 ? -8.797 -5.365 -18.393 1.00 58.69 77 ALA A CA 1
ATOM 612 C C . ALA A 1 77 ? -8.792 -4.870 -19.852 1.00 58.69 77 ALA A C 1
ATOM 614 O O . ALA A 1 77 ? -9.593 -5.341 -20.658 1.00 58.69 77 ALA A O 1
ATOM 615 N N . ASN A 1 78 ? -7.905 -3.929 -20.194 1.00 54.03 78 ASN A N 1
ATOM 616 C CA . ASN A 1 78 ? -7.733 -3.440 -21.563 1.00 54.03 78 ASN A CA 1
ATOM 617 C C . ASN A 1 78 ? -6.718 -4.265 -22.371 1.00 54.03 78 ASN A C 1
ATOM 619 O O . ASN A 1 78 ? -6.561 -4.008 -23.566 1.00 54.03 78 ASN A O 1
ATOM 623 N N . ASP A 1 79 ? -6.047 -5.250 -21.763 1.00 55.91 79 ASP A N 1
ATOM 624 C CA . ASP A 1 79 ? -5.255 -6.223 -22.509 1.00 55.91 79 ASP A CA 1
ATOM 625 C C . ASP A 1 79 ? -6.212 -7.266 -23.123 1.00 55.91 79 ASP A C 1
ATOM 627 O O . ASP A 1 79 ? -6.903 -7.973 -22.383 1.00 55.91 79 ASP A O 1
ATOM 631 N N . PRO A 1 80 ? -6.288 -7.406 -24.462 1.00 44.94 80 PRO A N 1
ATOM 632 C CA . PRO A 1 80 ? -7.163 -8.378 -25.121 1.00 44.94 80 PRO A CA 1
ATOM 633 C C . PRO A 1 80 ? -6.851 -9.841 -24.769 1.00 44.94 80 PRO A C 1
ATOM 635 O O . PRO A 1 80 ? -7.651 -10.720 -25.093 1.00 44.94 80 PRO A O 1
ATOM 638 N N . LYS A 1 81 ? -5.719 -10.128 -24.108 1.00 44.28 81 LYS A N 1
ATOM 639 C CA . LYS A 1 81 ? -5.426 -11.451 -23.540 1.00 44.28 81 LYS A CA 1
ATOM 640 C C . LYS A 1 81 ? -5.898 -11.638 -22.105 1.00 44.28 81 LYS A C 1
ATOM 642 O O . LYS A 1 81 ? -5.826 -12.778 -21.662 1.00 44.28 81 LYS A O 1
ATOM 647 N N . GLY A 1 82 ? -6.370 -10.575 -21.442 1.00 48.78 82 GLY A N 1
ATOM 648 C CA . GLY A 1 82 ? -6.856 -10.539 -20.065 1.00 48.78 82 GLY A CA 1
ATOM 649 C C . GLY A 1 82 ? -5.973 -11.362 -19.146 1.00 48.78 82 GLY A C 1
ATOM 650 O O . GLY A 1 82 ? -6.206 -12.561 -19.031 1.00 48.78 82 GLY A O 1
ATOM 651 N N . SER A 1 83 ? -4.965 -10.744 -18.521 1.00 51.84 83 SER A N 1
ATOM 652 C CA . SER A 1 83 ? -4.048 -11.459 -17.627 1.00 51.84 83 SER A CA 1
ATOM 653 C C . SER A 1 83 ? -4.852 -12.396 -16.709 1.00 51.84 83 SER A C 1
ATOM 655 O O . SER A 1 83 ? -5.634 -11.917 -15.883 1.00 51.84 83 SER A O 1
ATOM 657 N N . PRO A 1 84 ? -4.727 -13.735 -16.840 1.00 52.25 84 PRO A N 1
ATOM 658 C CA . PRO A 1 84 ? -5.477 -14.682 -16.009 1.00 52.25 84 PRO A CA 1
ATOM 659 C C . PRO A 1 84 ? -5.059 -14.604 -14.530 1.00 52.25 84 PRO A C 1
ATOM 661 O O . PRO A 1 84 ? -5.593 -15.320 -13.684 1.00 52.25 84 PRO A O 1
ATOM 664 N N . TYR A 1 85 ? -4.118 -13.708 -14.241 1.00 54.69 85 TYR A N 1
ATOM 665 C CA . TYR A 1 85 ? -3.432 -13.493 -12.992 1.00 54.69 85 TYR A CA 1
ATOM 666 C C . TYR A 1 85 ? -3.929 -12.232 -12.266 1.00 54.69 85 TYR A C 1
ATOM 668 O O . TYR A 1 85 ? -3.366 -11.846 -11.257 1.00 54.69 85 TYR A O 1
ATOM 676 N N . THR A 1 86 ? -5.004 -11.556 -12.690 1.00 59.09 86 THR A N 1
ATOM 677 C CA . THR A 1 86 ? -5.540 -10.449 -11.876 1.00 59.09 86 THR A CA 1
ATOM 678 C C . THR A 1 86 ? -6.366 -10.991 -10.698 1.00 59.09 86 THR A C 1
ATOM 680 O O . THR A 1 86 ? -7.487 -11.483 -10.865 1.00 59.09 86 THR A O 1
ATOM 683 N N . CYS A 1 87 ? -5.872 -10.854 -9.462 1.00 61.22 87 CYS A N 1
ATOM 684 C CA . CYS A 1 87 ? -6.679 -11.135 -8.270 1.00 61.22 87 CYS A CA 1
ATOM 685 C C . CYS A 1 87 ? -7.708 -10.015 -8.020 1.00 61.22 87 CYS A C 1
ATOM 687 O O . CYS A 1 87 ? -7.505 -9.120 -7.205 1.00 61.22 87 CYS A O 1
ATOM 689 N N . GLN A 1 88 ? -8.856 -10.084 -8.699 1.00 65.56 88 GLN A N 1
ATOM 690 C CA . GLN A 1 88 ? -9.953 -9.111 -8.539 1.00 65.56 88 GLN A CA 1
ATOM 691 C C . GLN A 1 88 ? -10.819 -9.349 -7.289 1.00 65.56 88 GLN A C 1
ATOM 693 O O . GLN A 1 88 ? -11.748 -8.595 -7.008 1.00 65.56 88 GLN A O 1
ATOM 698 N N . ARG A 1 89 ? -10.584 -10.448 -6.562 1.00 74.25 89 ARG A N 1
ATOM 699 C CA . ARG A 1 89 ? -11.572 -11.013 -5.625 1.00 74.25 89 ARG A CA 1
ATOM 700 C C . ARG A 1 89 ? -11.542 -10.404 -4.227 1.00 74.25 89 ARG A C 1
ATOM 702 O O . ARG A 1 89 ? -12.560 -10.442 -3.539 1.00 74.25 89 ARG A O 1
ATOM 709 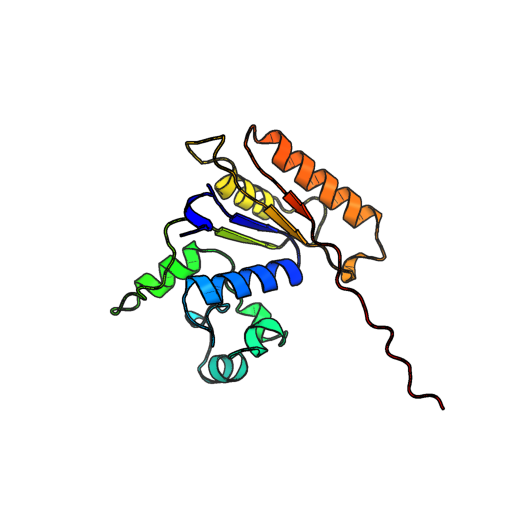N N . THR A 1 90 ? -10.407 -9.845 -3.815 1.00 86.94 90 THR A N 1
ATOM 710 C CA . THR A 1 90 ? -10.249 -9.215 -2.499 1.00 86.94 90 THR A CA 1
ATOM 711 C C . THR A 1 90 ? -9.694 -7.807 -2.681 1.00 86.94 90 THR A C 1
ATOM 713 O O . THR A 1 90 ? -8.576 -7.686 -3.176 1.00 86.94 90 THR A O 1
ATOM 716 N N . PRO A 1 91 ? -10.411 -6.750 -2.264 1.00 91.12 91 PRO A N 1
ATOM 717 C CA . PRO A 1 91 ? -9.893 -5.386 -2.292 1.00 91.12 91 PRO A CA 1
ATOM 718 C C . PRO A 1 91 ? -8.588 -5.252 -1.504 1.00 91.12 91 PRO A C 1
ATOM 720 O O . PRO A 1 91 ? -8.477 -5.749 -0.384 1.00 91.12 91 PRO A O 1
ATOM 723 N N . HIS A 1 92 ? -7.601 -4.574 -2.076 1.00 92.88 92 HIS A N 1
ATOM 724 C CA . HIS A 1 92 ? -6.339 -4.281 -1.407 1.00 92.88 92 HIS A CA 1
ATOM 725 C C . HIS A 1 92 ? -5.744 -2.970 -1.914 1.00 92.88 92 HIS A C 1
ATOM 727 O O . HIS A 1 92 ? -5.938 -2.601 -3.075 1.00 92.88 92 HIS A O 1
ATOM 733 N N . ALA A 1 93 ? -5.066 -2.242 -1.031 1.00 95.38 93 ALA A N 1
ATOM 734 C CA . ALA A 1 93 ? -4.445 -0.973 -1.384 1.00 95.38 93 ALA A CA 1
ATOM 735 C C . ALA A 1 93 ? -3.296 -0.612 -0.448 1.00 95.38 93 ALA A C 1
ATOM 737 O O . ALA A 1 93 ? -3.304 -0.962 0.734 1.00 95.38 93 ALA A O 1
ATOM 738 N N . TYR A 1 94 ? -2.362 0.156 -0.993 1.00 96.12 94 TYR A N 1
ATOM 739 C CA . TYR A 1 94 ? -1.403 0.961 -0.267 1.00 96.12 94 TYR A CA 1
ATOM 740 C C . TYR A 1 94 ? -1.941 2.386 -0.088 1.00 96.12 94 TYR A C 1
ATOM 742 O O . TYR A 1 94 ? -2.323 3.057 -1.049 1.00 96.12 94 TYR A O 1
ATOM 750 N N . ILE A 1 95 ? -1.955 2.851 1.158 1.00 95.44 95 ILE A N 1
ATOM 751 C CA . ILE A 1 95 ? -2.338 4.199 1.558 1.00 95.44 95 ILE A CA 1
ATOM 752 C C . ILE A 1 95 ? -1.079 4.884 2.106 1.00 95.44 95 ILE A C 1
ATOM 754 O O . ILE A 1 95 ? -0.645 4.564 3.217 1.00 95.44 95 ILE A O 1
ATOM 758 N N . PRO A 1 96 ? -0.477 5.825 1.358 1.00 91.75 96 PRO A N 1
ATOM 759 C CA . PRO A 1 96 ? 0.635 6.602 1.875 1.00 91.75 96 PRO A CA 1
ATOM 760 C C . PRO A 1 96 ? 0.137 7.580 2.941 1.00 91.75 96 PRO A C 1
ATOM 762 O O . PRO A 1 96 ? -0.864 8.275 2.737 1.00 91.75 96 PRO A O 1
ATOM 765 N N . PHE A 1 97 ? 0.866 7.706 4.046 1.00 85.31 97 PHE A N 1
ATOM 766 C CA . PHE A 1 97 ? 0.705 8.852 4.937 1.00 85.31 97 PHE A CA 1
ATOM 767 C C . PHE A 1 97 ? 2.061 9.290 5.489 1.00 85.31 97 PHE A C 1
ATOM 769 O O . PHE A 1 97 ? 2.900 8.470 5.841 1.00 85.31 97 PHE A O 1
ATOM 776 N N . MET A 1 98 ? 2.272 10.606 5.519 1.00 77.88 98 MET A N 1
ATOM 777 C CA . MET A 1 98 ? 3.549 11.231 5.895 1.00 77.88 98 MET A CA 1
ATOM 778 C C . MET A 1 98 ? 3.363 12.305 6.973 1.00 77.88 98 MET A C 1
ATOM 780 O O . MET A 1 98 ? 4.304 13.009 7.326 1.00 77.88 98 MET A O 1
ATOM 784 N N . THR A 1 99 ? 2.133 12.480 7.460 1.00 84.75 99 THR A N 1
ATOM 785 C CA . THR A 1 99 ? 1.752 13.529 8.405 1.00 84.75 99 THR A CA 1
ATOM 786 C C . THR A 1 99 ? 0.755 12.994 9.413 1.00 84.75 99 THR A C 1
ATOM 788 O O . THR A 1 99 ? -0.033 12.104 9.091 1.00 84.75 99 THR A O 1
ATOM 791 N N . THR A 1 100 ? 0.762 13.623 10.583 1.00 87.44 100 THR A N 1
ATOM 792 C CA . THR A 1 100 ? -0.174 13.369 11.675 1.00 87.44 100 THR A CA 1
ATOM 793 C C . THR A 1 100 ? -0.670 14.728 12.156 1.00 87.44 100 THR A C 1
ATOM 795 O O . THR A 1 100 ? 0.148 15.528 12.624 1.00 87.44 100 THR A O 1
ATOM 798 N N . PRO A 1 101 ? -1.965 15.051 11.993 1.00 92.44 101 PRO A N 1
ATOM 799 C CA . PRO A 1 101 ? -3.041 14.174 11.515 1.00 92.44 101 PRO A CA 1
ATOM 800 C C . PRO A 1 101 ? -2.901 13.694 10.059 1.00 92.44 101 PRO A C 1
ATOM 802 O O . PRO A 1 101 ? -2.313 14.378 9.209 1.00 92.44 101 PRO A O 1
ATOM 805 N N . ALA A 1 102 ? -3.466 12.523 9.773 1.00 92.38 102 ALA A N 1
ATOM 806 C CA . ALA A 1 102 ? -3.542 11.964 8.433 1.00 92.38 102 ALA A CA 1
ATOM 807 C C . ALA A 1 102 ? -4.441 12.823 7.528 1.00 92.38 102 ALA A C 1
ATOM 809 O O . ALA A 1 102 ? -5.416 13.446 7.958 1.00 92.38 102 ALA A O 1
ATOM 810 N N . SER A 1 103 ? -4.131 12.851 6.229 1.00 94.38 103 SER A N 1
ATOM 811 C CA . SER A 1 103 ? -4.953 13.598 5.272 1.00 94.38 103 SER A CA 1
ATOM 812 C C . SER A 1 103 ? -6.374 13.026 5.182 1.00 94.38 103 SER A C 1
ATOM 814 O O . SER A 1 103 ? -6.578 11.810 5.229 1.00 94.38 103 SER A O 1
ATOM 816 N N . ALA A 1 104 ? -7.361 13.895 4.950 1.00 94.19 104 ALA A N 1
ATOM 817 C CA . ALA A 1 104 ? -8.749 13.471 4.758 1.00 94.19 104 ALA A CA 1
ATOM 818 C C . ALA A 1 104 ? -8.902 12.451 3.613 1.00 94.19 104 ALA A C 1
ATOM 820 O O . ALA A 1 104 ? -9.733 11.552 3.696 1.00 94.19 104 ALA A O 1
ATOM 821 N N . ALA A 1 105 ? -8.071 12.552 2.569 1.00 93.19 105 ALA A N 1
ATOM 822 C CA . ALA A 1 105 ? -8.061 11.604 1.459 1.00 93.19 105 ALA A CA 1
ATOM 823 C C . ALA A 1 105 ? -7.594 10.200 1.892 1.00 93.19 105 ALA A C 1
ATOM 825 O O . ALA A 1 105 ? -8.206 9.204 1.504 1.00 93.19 105 ALA A O 1
ATOM 826 N N . ALA A 1 106 ? -6.554 10.111 2.729 1.00 93.81 106 ALA A N 1
ATOM 827 C CA . ALA A 1 106 ? -6.072 8.839 3.271 1.00 93.81 106 ALA A CA 1
ATOM 828 C C . ALA A 1 106 ? -7.130 8.175 4.165 1.00 93.81 106 ALA A C 1
ATOM 830 O O . ALA A 1 106 ? -7.425 6.991 3.999 1.00 93.81 106 ALA A O 1
ATOM 831 N N . ILE A 1 107 ? -7.763 8.956 5.047 1.00 94.62 107 ILE A N 1
ATOM 832 C CA . ILE A 1 107 ? -8.849 8.481 5.917 1.00 94.62 107 ILE A CA 1
ATOM 833 C C . ILE A 1 107 ? -10.047 8.007 5.083 1.00 94.62 107 ILE A C 1
ATOM 835 O O . ILE A 1 107 ? -10.563 6.916 5.318 1.00 94.62 107 ILE A O 1
ATOM 839 N N . ALA A 1 108 ? -10.465 8.778 4.076 1.00 94.00 108 ALA A N 1
ATOM 840 C CA . ALA A 1 108 ? -11.579 8.407 3.206 1.00 94.00 108 ALA A CA 1
ATOM 841 C C . ALA A 1 108 ? -11.302 7.104 2.436 1.00 94.00 108 ALA A C 1
ATOM 843 O O . ALA A 1 108 ? -12.182 6.250 2.328 1.00 94.00 108 ALA A O 1
ATOM 844 N N . THR A 1 109 ? -10.069 6.925 1.951 1.00 93.31 109 THR A N 1
ATOM 845 C CA . THR A 1 109 ? -9.636 5.700 1.257 1.00 93.31 109 THR A CA 1
ATOM 846 C C . THR A 1 109 ? -9.632 4.500 2.202 1.00 93.31 109 THR A C 1
ATOM 848 O O . THR A 1 109 ? -10.089 3.415 1.850 1.00 93.31 109 THR A O 1
ATOM 851 N N . PHE A 1 110 ? -9.167 4.687 3.437 1.00 94.50 110 PHE A N 1
ATOM 852 C CA . PHE A 1 110 ? -9.219 3.645 4.454 1.00 94.50 110 PHE A CA 1
ATOM 853 C C . PHE A 1 110 ? -10.664 3.230 4.759 1.00 94.50 110 PHE A C 1
ATOM 855 O O . PHE A 1 110 ? -10.989 2.044 4.750 1.00 94.50 110 PHE A O 1
ATOM 862 N N . GLN A 1 111 ? -11.550 4.201 4.985 1.00 93.56 111 GLN A N 1
ATOM 863 C CA . GLN A 1 111 ? -12.950 3.950 5.324 1.00 93.56 111 GLN A CA 1
ATOM 864 C C . GLN A 1 111 ? -13.716 3.270 4.182 1.00 93.56 111 GLN A C 1
ATOM 866 O O . GLN A 1 111 ? -14.522 2.376 4.445 1.00 93.56 111 GLN A O 1
ATOM 871 N N . SER A 1 112 ? -13.460 3.635 2.921 1.00 92.06 112 SER A N 1
ATOM 872 C CA . SER A 1 112 ? -14.117 2.986 1.778 1.00 92.06 112 SER A CA 1
ATOM 873 C C . SER A 1 112 ? -13.762 1.498 1.678 1.00 92.06 112 SER A C 1
ATOM 875 O O . SER A 1 112 ? -14.629 0.676 1.378 1.00 92.06 112 SER A O 1
ATOM 877 N N . LEU A 1 113 ? -12.522 1.128 2.011 1.00 90.62 113 LEU A N 1
ATOM 878 C CA . LEU A 1 113 ? -12.062 -0.261 2.018 1.00 90.62 113 LEU A CA 1
ATOM 879 C C . LEU A 1 113 ? -12.528 -1.027 3.261 1.00 90.62 113 LEU A C 1
ATOM 881 O O . LEU A 1 113 ? -13.007 -2.158 3.147 1.00 90.62 113 LEU A O 1
ATOM 885 N N . ALA A 1 114 ? -12.394 -0.423 4.443 1.00 90.75 114 ALA A N 1
ATOM 886 C CA . ALA A 1 114 ? -12.588 -1.107 5.714 1.00 90.75 114 ALA A CA 1
ATOM 887 C C . ALA A 1 114 ? -14.051 -1.137 6.188 1.00 90.75 114 ALA A C 1
ATOM 889 O O . ALA A 1 114 ? -14.450 -2.108 6.830 1.00 90.75 114 ALA A O 1
ATOM 890 N N . TYR A 1 115 ? -14.854 -0.097 5.919 1.00 88.44 115 TYR A N 1
ATOM 891 C CA . TYR A 1 115 ? -16.164 0.071 6.578 1.00 88.44 115 TYR A CA 1
ATOM 892 C C . TYR A 1 115 ? -17.331 -0.396 5.703 1.00 88.44 115 TYR A C 1
ATOM 894 O O . TYR A 1 115 ? -18.390 -0.752 6.222 1.00 88.44 115 TYR A O 1
ATOM 902 N N . GLN A 1 116 ? -17.161 -0.423 4.379 1.00 73.50 116 GLN A N 1
ATOM 903 C CA . GLN A 1 116 ? -18.253 -0.635 3.420 1.00 73.50 116 GLN A CA 1
ATOM 904 C C . GLN A 1 116 ? -18.503 -2.113 3.060 1.00 73.50 116 GLN A C 1
ATOM 906 O O . GLN A 1 116 ? -18.835 -2.427 1.916 1.00 73.50 116 GLN A O 1
ATOM 911 N N . LYS A 1 117 ? -18.337 -3.055 4.002 1.00 72.19 117 LYS A N 1
ATOM 912 C CA . LYS A 1 117 ? -18.485 -4.498 3.719 1.00 72.19 117 LYS A CA 1
ATOM 913 C C . LYS A 1 117 ? -19.645 -5.157 4.480 1.00 72.19 117 LYS A C 1
ATOM 915 O O . LYS A 1 117 ? -19.919 -4.785 5.621 1.00 72.19 117 LYS A O 1
ATOM 920 N N . PRO A 1 118 ? -20.347 -6.124 3.853 1.00 70.44 118 PRO A N 1
ATOM 921 C CA . PRO A 1 118 ? -21.568 -6.711 4.410 1.00 70.44 118 PRO A CA 1
ATOM 922 C C . PRO A 1 118 ? -21.317 -7.593 5.638 1.00 70.44 118 PRO A C 1
ATOM 924 O O . PRO A 1 118 ? -22.192 -7.691 6.489 1.00 70.44 118 PRO A O 1
ATOM 927 N N . ASP A 1 119 ? -20.129 -8.193 5.759 1.00 84.62 119 ASP A N 1
ATOM 928 C CA . ASP A 1 119 ? -19.745 -9.012 6.911 1.00 84.62 119 ASP A CA 1
ATOM 929 C C . ASP A 1 119 ? -18.798 -8.227 7.843 1.00 84.62 119 ASP A C 1
ATOM 931 O O . ASP A 1 119 ? -17.634 -8.022 7.490 1.00 84.62 119 ASP A O 1
ATOM 935 N N . PRO A 1 120 ? -19.265 -7.752 9.015 1.00 82.50 120 PRO A N 1
ATOM 936 C CA . PRO A 1 120 ? -18.433 -7.028 9.978 1.00 82.50 120 PRO A CA 1
ATOM 937 C C . PRO A 1 120 ? -17.358 -7.873 10.664 1.00 82.50 120 PRO A C 1
ATOM 939 O O . PRO A 1 120 ? -16.392 -7.310 11.184 1.00 82.50 120 PRO A O 1
ATOM 942 N N . TRP A 1 121 ? -17.499 -9.198 10.656 1.00 87.12 121 TRP A N 1
ATOM 943 C CA . TRP A 1 121 ? -16.604 -10.107 11.368 1.00 87.12 121 TRP A CA 1
ATOM 944 C C . TRP A 1 121 ? -15.490 -10.653 10.485 1.00 87.12 121 TRP A C 1
ATOM 946 O O . TRP A 1 121 ? -14.440 -11.056 10.998 1.00 87.12 121 TRP A O 1
ATOM 956 N N . ARG A 1 122 ? -15.679 -10.627 9.161 1.00 91.12 122 ARG A N 1
ATOM 957 C CA . ARG A 1 122 ? -14.629 -10.972 8.206 1.00 91.12 122 ARG A CA 1
ATOM 958 C C . ARG A 1 122 ? -13.511 -9.916 8.253 1.00 91.12 122 ARG A C 1
ATOM 960 O O . ARG A 1 122 ? -13.774 -8.748 7.960 1.00 91.12 122 ARG A O 1
ATOM 967 N N . PRO A 1 123 ? -12.272 -10.311 8.600 1.00 93.50 123 PRO A N 1
ATOM 968 C CA . PRO A 1 123 ? -11.226 -9.366 8.967 1.00 93.50 123 PRO A CA 1
ATOM 969 C C . PRO A 1 123 ? -10.753 -8.493 7.803 1.00 93.50 123 PRO A C 1
ATOM 971 O O . PRO A 1 123 ? -10.602 -8.979 6.680 1.00 93.50 123 PRO A O 1
ATOM 974 N N . THR A 1 124 ? -10.433 -7.236 8.107 1.00 94.81 124 THR A N 1
ATOM 975 C CA . THR A 1 124 ? -9.685 -6.322 7.229 1.00 94.81 124 THR A CA 1
ATOM 976 C C . THR A 1 124 ? -8.319 -6.047 7.858 1.00 94.81 124 THR A C 1
ATOM 978 O O . THR A 1 124 ? -8.193 -5.094 8.624 1.00 94.81 124 THR A O 1
ATOM 981 N N . PRO A 1 125 ? -7.301 -6.897 7.636 1.00 95.31 125 PRO A N 1
ATOM 982 C CA . PRO A 1 125 ? -5.973 -6.668 8.186 1.00 95.31 125 PRO A CA 1
ATOM 983 C C . PRO A 1 125 ? -5.340 -5.382 7.654 1.00 95.31 125 PRO A C 1
ATOM 985 O O . PRO A 1 125 ? -5.410 -5.081 6.458 1.00 95.31 125 PRO A O 1
ATOM 988 N N . VAL A 1 126 ? -4.673 -4.673 8.559 1.00 96.06 126 VAL A N 1
ATOM 989 C CA . VAL A 1 126 ? -3.875 -3.482 8.271 1.00 96.06 126 VAL A CA 1
ATOM 990 C C . VAL A 1 126 ? -2.414 -3.801 8.556 1.00 96.06 126 VAL A C 1
ATOM 992 O O . VAL A 1 126 ? -2.058 -4.130 9.684 1.00 96.06 126 VAL A O 1
ATOM 995 N N . VAL A 1 127 ? -1.564 -3.698 7.541 1.00 95.88 127 VAL A N 1
ATOM 996 C CA . VAL A 1 127 ? -0.108 -3.716 7.684 1.00 95.88 127 VAL A CA 1
ATOM 997 C C . VAL A 1 127 ? 0.350 -2.271 7.790 1.00 95.88 127 VAL A C 1
ATOM 999 O O . VAL A 1 127 ? 0.260 -1.519 6.824 1.00 95.88 127 VAL A O 1
ATOM 1002 N N . PHE A 1 128 ? 0.798 -1.882 8.974 1.00 94.06 128 PHE A N 1
ATOM 1003 C CA . PHE A 1 128 ? 1.179 -0.517 9.300 1.00 94.06 128 PHE A CA 1
ATOM 1004 C C . PHE A 1 128 ? 2.697 -0.417 9.417 1.00 94.06 128 PHE A C 1
ATOM 1006 O O . PHE A 1 128 ? 3.296 -1.168 10.184 1.00 94.06 128 PHE A O 1
ATOM 1013 N N . SER A 1 129 ? 3.313 0.515 8.695 1.00 91.31 129 SER A N 1
ATOM 1014 C CA . SER A 1 129 ? 4.758 0.749 8.733 1.00 91.31 129 SER A CA 1
ATOM 1015 C C . SER A 1 129 ? 5.082 2.225 8.908 1.00 91.31 129 SER A C 1
ATOM 1017 O O . SER A 1 129 ? 4.484 3.079 8.259 1.00 91.31 129 SER A O 1
ATOM 1019 N N . LEU A 1 130 ? 6.061 2.510 9.762 1.00 86.75 130 LEU A N 1
ATOM 1020 C CA . LEU A 1 130 ? 6.678 3.823 9.906 1.00 86.75 130 LEU A CA 1
ATOM 1021 C C . LEU A 1 130 ? 8.170 3.631 10.198 1.00 86.75 130 LEU A C 1
ATOM 1023 O O . LEU A 1 130 ? 8.548 3.172 11.276 1.00 86.75 130 LEU A O 1
ATOM 1027 N N . ASP A 1 131 ? 9.012 3.975 9.234 1.00 73.69 131 ASP A N 1
ATOM 1028 C CA . ASP A 1 131 ? 10.452 3.767 9.253 1.00 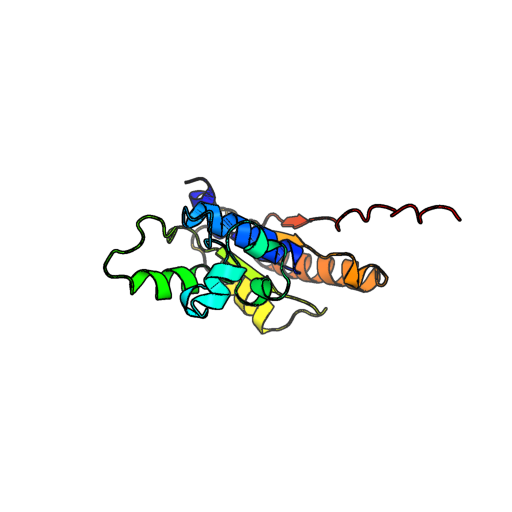73.69 131 ASP A CA 1
ATOM 1029 C C . ASP A 1 131 ? 11.203 4.991 9.793 1.00 73.69 131 ASP A C 1
ATOM 1031 O O . ASP A 1 131 ? 10.670 6.070 10.096 1.00 73.69 131 ASP A O 1
ATOM 1035 N N . HIS A 1 132 ? 12.506 4.801 9.953 1.00 58.34 132 HIS A N 1
ATOM 1036 C CA . HIS A 1 132 ? 13.372 5.655 10.738 1.00 58.34 132 HIS A CA 1
ATOM 1037 C C . HIS A 1 132 ? 13.604 7.077 10.215 1.00 58.34 132 HIS A C 1
ATOM 1039 O O . HIS A 1 132 ? 14.177 7.879 10.960 1.00 58.34 132 HIS A O 1
ATOM 1045 N N . ARG A 1 133 ? 13.141 7.460 9.018 1.00 55.03 133 ARG A N 1
ATOM 1046 C CA . ARG A 1 133 ? 13.182 8.881 8.611 1.00 55.03 133 ARG A CA 1
ATOM 1047 C C . ARG A 1 133 ? 12.429 9.778 9.605 1.00 55.03 133 ARG A C 1
ATOM 1049 O O . ARG A 1 133 ? 12.838 10.914 9.823 1.00 55.03 133 ARG A O 1
ATOM 1056 N N . SER A 1 134 ? 11.418 9.234 10.284 1.00 52.59 134 SER A N 1
ATOM 1057 C CA . SER A 1 134 ? 10.700 9.868 11.398 1.00 52.59 134 SER A CA 1
ATOM 1058 C C . SER A 1 134 ? 11.261 9.548 12.797 1.00 52.59 134 SER A C 1
ATOM 1060 O O . SER A 1 134 ? 10.752 10.068 13.782 1.00 52.59 134 SER A O 1
ATOM 1062 N N . SER A 1 135 ? 12.308 8.722 12.938 1.00 51.56 135 SER A N 1
ATOM 1063 C CA . SER A 1 135 ? 12.724 8.157 14.244 1.00 51.56 135 SER A CA 1
ATOM 1064 C C . SER A 1 135 ? 13.359 9.114 15.247 1.00 51.56 135 SER A C 1
ATOM 1066 O O . SER A 1 135 ? 13.534 8.741 16.407 1.00 51.56 135 SER A O 1
ATOM 1068 N N . HIS A 1 136 ? 13.677 10.343 14.852 1.00 55.78 136 HIS A N 1
ATOM 1069 C CA . HIS A 1 136 ? 14.031 11.373 15.829 1.00 55.78 136 HIS A CA 1
ATOM 1070 C C . HIS A 1 136 ? 12.796 11.979 16.507 1.00 55.78 136 HIS A C 1
ATOM 1072 O O . HIS A 1 136 ? 12.932 12.603 17.557 1.00 55.78 136 HIS A O 1
ATOM 1078 N N . ASP A 1 137 ? 11.602 11.749 15.957 1.00 73.12 137 ASP A N 1
ATOM 1079 C CA . ASP A 1 137 ? 10.333 12.211 16.500 1.00 73.12 137 ASP A CA 1
ATOM 1080 C C . ASP A 1 137 ? 9.468 11.026 16.961 1.00 73.12 137 ASP A C 1
ATOM 1082 O O . ASP A 1 137 ? 8.503 10.598 16.326 1.00 73.12 137 ASP A O 1
ATOM 1086 N N . MET A 1 138 ? 9.828 10.489 18.128 1.00 79.94 138 MET A N 1
ATOM 1087 C CA . MET A 1 138 ? 9.032 9.474 18.827 1.00 79.94 138 MET A CA 1
ATOM 1088 C C . MET A 1 138 ? 7.586 9.940 19.058 1.00 79.94 138 MET A C 1
ATOM 1090 O O . MET A 1 138 ? 6.666 9.123 19.077 1.00 79.94 138 MET A O 1
ATOM 1094 N N . LYS A 1 139 ? 7.373 11.254 19.221 1.00 85.12 139 LYS A N 1
ATOM 1095 C CA . LYS A 1 139 ? 6.040 11.816 19.421 1.00 85.12 139 LYS A CA 1
ATOM 1096 C C . LYS A 1 139 ? 5.207 11.660 18.151 1.00 85.12 139 LYS A C 1
ATOM 1098 O O . LYS A 1 139 ? 4.089 11.171 18.246 1.00 85.12 139 LYS A O 1
ATOM 1103 N N . PHE A 1 140 ? 5.762 11.977 16.982 1.00 85.06 140 PHE A N 1
ATOM 1104 C CA . PHE A 1 140 ? 5.100 11.726 15.702 1.00 85.06 140 PHE A CA 1
ATOM 1105 C C . PHE A 1 140 ? 4.695 10.255 15.547 1.00 85.06 140 PHE A C 1
ATOM 1107 O O . PHE A 1 140 ? 3.552 9.972 15.192 1.00 85.06 140 PHE A O 1
ATOM 1114 N N . PHE A 1 141 ? 5.588 9.310 15.854 1.00 85.12 141 PHE A N 1
ATOM 1115 C CA . PHE A 1 141 ? 5.284 7.878 15.751 1.00 85.12 141 PHE A CA 1
ATOM 1116 C C . PHE A 1 141 ? 4.121 7.460 16.667 1.00 85.12 141 PHE A C 1
ATOM 1118 O O . PHE A 1 141 ? 3.171 6.821 16.212 1.00 85.12 141 PHE A O 1
ATOM 1125 N N . ILE A 1 142 ? 4.163 7.866 17.941 1.00 88.38 142 ILE A N 1
ATOM 1126 C CA . ILE A 1 142 ? 3.106 7.578 18.921 1.00 88.38 142 ILE A CA 1
ATOM 1127 C C . ILE A 1 142 ? 1.777 8.210 18.497 1.00 88.38 142 ILE A C 1
ATOM 1129 O O . ILE A 1 142 ? 0.748 7.536 18.521 1.00 88.38 142 ILE A O 1
ATOM 1133 N N . ASP A 1 143 ? 1.792 9.478 18.087 1.00 91.62 143 ASP A N 1
ATOM 1134 C CA . ASP A 1 143 ? 0.589 10.193 17.660 1.00 91.62 143 ASP A CA 1
ATOM 1135 C C . ASP A 1 143 ? -0.032 9.527 16.424 1.00 91.62 143 ASP A C 1
ATOM 1137 O O . ASP A 1 143 ? -1.245 9.337 16.378 1.00 91.62 143 ASP A O 1
ATOM 1141 N N . SER A 1 144 ? 0.797 9.096 15.468 1.00 91.25 144 SER A N 1
ATOM 1142 C CA . SER A 1 144 ? 0.351 8.396 14.256 1.00 91.25 144 SER A CA 1
ATOM 1143 C C . SER A 1 144 ? -0.310 7.059 14.584 1.00 91.25 144 SER A C 1
ATOM 1145 O O . SER A 1 144 ? -1.382 6.743 14.071 1.00 91.25 144 SER A O 1
ATOM 1147 N N . ILE A 1 145 ? 0.311 6.265 15.461 1.00 91.00 145 ILE A N 1
ATOM 1148 C CA . ILE A 1 145 ? -0.255 4.987 15.902 1.00 91.00 145 ILE A CA 1
ATOM 1149 C C . ILE A 1 145 ? -1.580 5.215 16.626 1.00 91.00 145 ILE A C 1
ATOM 1151 O O . ILE A 1 145 ? -2.561 4.537 16.328 1.00 91.00 145 ILE A O 1
ATOM 1155 N N . ASN A 1 146 ? -1.628 6.174 17.552 1.00 93.31 146 ASN A N 1
ATOM 1156 C CA . ASN A 1 146 ? -2.839 6.477 18.309 1.00 93.31 146 ASN A CA 1
ATOM 1157 C C . ASN A 1 146 ? -3.976 6.957 17.403 1.00 93.31 146 ASN A C 1
ATOM 1159 O O . ASN A 1 146 ? -5.116 6.535 17.595 1.00 93.31 146 ASN A O 1
ATOM 1163 N N . GLU A 1 147 ? -3.679 7.794 16.408 1.00 93.88 147 GLU A N 1
ATOM 1164 C CA . GLU A 1 147 ? -4.657 8.244 15.418 1.00 93.88 147 GLU A CA 1
ATOM 1165 C C . GLU A 1 147 ? -5.251 7.054 14.655 1.00 93.88 147 GLU A C 1
ATOM 1167 O O . GLU A 1 147 ? -6.470 6.870 14.649 1.00 93.88 147 GLU A O 1
ATOM 1172 N N . TRP A 1 148 ? -4.413 6.197 14.066 1.00 93.19 148 TRP A N 1
ATOM 1173 C CA . TRP A 1 148 ? -4.887 5.072 13.257 1.00 93.19 148 TRP A CA 1
ATOM 1174 C C . TRP A 1 148 ? -5.555 3.966 14.084 1.00 93.19 148 TRP A C 1
ATOM 1176 O O . TRP A 1 148 ? -6.560 3.400 13.647 1.00 93.19 148 TRP A O 1
ATOM 1186 N N . ILE A 1 149 ? -5.092 3.702 15.310 1.00 92.31 149 ILE A N 1
ATOM 1187 C CA . ILE A 1 149 ? -5.812 2.844 16.266 1.00 92.31 149 ILE A CA 1
ATOM 1188 C C . ILE A 1 149 ? -7.180 3.454 16.603 1.00 92.31 149 ILE A C 1
ATOM 1190 O O . ILE A 1 149 ? -8.181 2.741 16.635 1.00 92.31 149 ILE A O 1
ATOM 1194 N N . GLY A 1 150 ? -7.255 4.770 16.813 1.00 93.44 150 GLY A N 1
ATOM 1195 C CA . GLY A 1 150 ? -8.513 5.472 17.063 1.00 93.44 150 GLY A CA 1
ATOM 1196 C C . GLY A 1 150 ? -9.500 5.338 15.902 1.00 93.44 150 GLY A C 1
ATOM 1197 O O . GLY A 1 150 ? -10.663 5.000 16.120 1.00 93.44 150 GLY A O 1
ATOM 1198 N N . ILE A 1 151 ? -9.024 5.530 14.668 1.00 93.19 151 ILE A N 1
ATOM 1199 C CA . ILE A 1 151 ? -9.823 5.351 13.450 1.00 93.19 151 ILE A CA 1
ATOM 1200 C C . ILE A 1 151 ? -10.340 3.910 13.380 1.00 93.19 151 ILE A C 1
ATOM 1202 O O . ILE A 1 151 ? -11.545 3.700 13.309 1.00 93.19 151 ILE A O 1
ATOM 1206 N N . THR A 1 152 ? -9.454 2.917 13.465 1.00 91.88 152 THR A N 1
ATOM 1207 C CA . THR A 1 152 ? -9.814 1.494 13.314 1.00 91.88 152 THR A CA 1
ATOM 1208 C C . THR A 1 152 ? -10.806 1.008 14.379 1.00 91.88 152 THR A C 1
ATOM 1210 O O . THR A 1 152 ? -11.779 0.335 14.038 1.00 91.88 152 THR A O 1
ATOM 1213 N N . ASN A 1 153 ? -10.635 1.402 15.644 1.00 88.12 153 ASN A N 1
ATOM 1214 C CA . ASN A 1 153 ? -11.552 1.037 16.728 1.00 88.12 153 ASN A CA 1
ATOM 1215 C C . ASN A 1 153 ? -12.942 1.674 16.580 1.00 88.12 153 ASN A C 1
ATOM 1217 O O . ASN A 1 153 ? -13.930 1.096 17.029 1.00 88.12 153 ASN A O 1
ATOM 1221 N N . GLY A 1 154 ? -13.044 2.836 15.927 1.00 82.25 154 GLY A N 1
ATOM 1222 C CA . GLY A 1 154 ? -14.323 3.496 15.651 1.00 82.25 154 GLY A CA 1
ATOM 1223 C C . GLY A 1 154 ? -15.183 2.802 14.587 1.00 82.25 154 GLY A C 1
ATOM 1224 O O . GLY A 1 154 ? -16.303 3.236 14.341 1.00 82.25 154 GLY A O 1
ATOM 1225 N N . ALA A 1 155 ? -14.677 1.754 13.931 1.00 81.75 155 ALA A N 1
ATOM 1226 C CA . ALA A 1 155 ? -15.335 1.113 12.795 1.00 81.75 155 ALA A CA 1
ATOM 1227 C C . ALA A 1 155 ? -16.465 0.134 13.164 1.00 81.75 155 ALA A C 1
ATOM 1229 O O . ALA A 1 155 ? -17.250 -0.218 12.287 1.00 81.75 155 ALA A O 1
ATOM 1230 N N . GLU A 1 156 ? -16.512 -0.368 14.406 1.00 85.25 156 GLU A N 1
ATOM 1231 C CA . GLU A 1 156 ? -17.304 -1.559 14.786 1.00 85.25 156 GLU A CA 1
ATOM 1232 C C . GLU A 1 156 ? -17.047 -2.768 13.848 1.00 85.25 156 GLU A C 1
ATOM 1234 O O . GLU A 1 156 ? -17.954 -3.514 13.475 1.00 85.25 156 GLU A O 1
ATOM 1239 N N . ARG A 1 157 ? -15.786 -2.963 13.429 1.00 89.12 157 ARG A N 1
ATOM 1240 C CA . ARG A 1 157 ? -15.343 -4.032 12.511 1.00 89.12 157 ARG A CA 1
ATOM 1241 C C . ARG A 1 157 ? -14.142 -4.796 13.066 1.00 89.12 157 ARG A C 1
ATOM 1243 O O . ARG A 1 157 ? -13.368 -4.271 13.861 1.00 89.12 157 ARG A O 1
ATOM 1250 N N . ASN A 1 158 ? -13.935 -6.017 12.574 1.00 92.62 158 ASN A N 1
ATOM 1251 C CA . ASN A 1 158 ? -12.724 -6.793 12.842 1.00 92.62 158 ASN A CA 1
ATOM 1252 C C . ASN A 1 158 ? -11.534 -6.279 12.002 1.00 92.62 158 ASN A C 1
ATOM 1254 O O . ASN A 1 158 ? -11.345 -6.693 10.856 1.00 92.62 158 ASN A O 1
ATOM 1258 N N . ILE A 1 159 ? -10.740 -5.363 12.560 1.00 94.88 159 ILE A N 1
ATOM 1259 C CA . ILE A 1 159 ? -9.591 -4.739 11.883 1.00 94.88 159 ILE A CA 1
ATOM 1260 C C . ILE A 1 159 ? -8.306 -5.043 12.671 1.00 94.88 159 ILE A C 1
ATOM 1262 O O . ILE A 1 159 ? -7.893 -4.246 13.514 1.00 94.88 159 ILE A O 1
ATOM 1266 N N . PRO A 1 160 ? -7.668 -6.209 12.456 1.00 94.50 160 PRO A N 1
ATOM 1267 C CA . PRO A 1 160 ? -6.397 -6.513 13.102 1.00 94.50 160 PRO A CA 1
ATOM 1268 C C . PRO A 1 160 ? -5.266 -5.684 12.482 1.00 94.50 160 PRO A C 1
ATOM 1270 O O . PRO A 1 160 ? -5.149 -5.600 11.259 1.00 94.50 160 PRO A O 1
ATOM 1273 N N . ILE A 1 161 ? -4.403 -5.112 13.322 1.00 94.56 161 ILE A N 1
ATOM 1274 C CA . ILE A 1 161 ? -3.260 -4.299 12.888 1.00 94.56 161 ILE A CA 1
ATOM 1275 C C . ILE A 1 161 ? -1.960 -5.062 13.149 1.00 94.56 161 ILE A C 1
ATOM 1277 O O . ILE A 1 161 ? -1.685 -5.472 14.276 1.00 94.56 161 ILE A O 1
ATOM 1281 N N . LEU A 1 162 ? -1.146 -5.220 12.108 1.00 95.06 162 LEU A N 1
ATOM 1282 C CA . LEU A 1 162 ? 0.249 -5.630 12.201 1.00 95.06 162 LEU A CA 1
ATOM 1283 C C . LEU A 1 162 ? 1.125 -4.378 12.154 1.00 95.06 162 LEU A C 1
ATOM 1285 O O . LEU A 1 162 ? 1.212 -3.726 11.116 1.00 95.06 162 LEU A O 1
ATOM 1289 N N . LEU A 1 163 ? 1.782 -4.064 13.270 1.00 91.25 163 LEU A N 1
ATOM 1290 C CA . LEU A 1 163 ? 2.770 -2.991 13.344 1.00 91.25 163 LEU A CA 1
ATOM 1291 C C . LEU A 1 163 ? 4.133 -3.523 12.897 1.00 91.25 163 LEU A C 1
ATOM 1293 O O . LEU A 1 163 ? 4.679 -4.443 13.509 1.00 91.25 163 LEU A O 1
ATOM 1297 N N . LEU A 1 164 ? 4.684 -2.933 11.844 1.00 88.81 164 LEU A N 1
ATOM 1298 C CA . LEU A 1 164 ? 6.042 -3.181 11.393 1.00 88.81 164 LEU A CA 1
ATOM 1299 C C . LEU A 1 164 ? 6.971 -2.177 12.063 1.00 88.81 164 LEU A C 1
ATOM 1301 O O . LEU A 1 164 ? 6.832 -0.965 11.903 1.00 88.81 164 LEU A O 1
ATOM 1305 N N . GLY A 1 165 ? 7.899 -2.713 12.853 1.00 78.94 165 GLY A N 1
ATOM 1306 C CA . GLY A 1 165 ? 8.992 -1.929 13.405 1.00 78.94 165 GLY A CA 1
ATOM 1307 C C . GLY A 1 165 ? 9.933 -1.454 12.297 1.00 78.94 165 GLY A C 1
ATOM 1308 O O . GLY A 1 165 ? 9.976 -2.057 11.220 1.00 78.94 165 GLY A O 1
ATOM 1309 N N . PRO A 1 166 ? 10.697 -0.392 12.562 1.00 75.56 166 PRO A N 1
ATOM 1310 C CA . PRO A 1 166 ? 11.574 0.186 11.564 1.00 75.56 166 PRO A CA 1
ATOM 1311 C C . PRO A 1 166 ? 12.744 -0.758 11.241 1.00 75.56 166 PRO A C 1
ATOM 1313 O O . PRO A 1 166 ? 13.074 -1.670 12.011 1.00 75.56 166 PRO A O 1
ATOM 1316 N N . THR A 1 167 ? 13.364 -0.563 10.079 1.00 71.44 167 THR A N 1
ATOM 1317 C CA . THR A 1 167 ? 14.425 -1.464 9.610 1.00 71.44 167 THR A CA 1
ATOM 1318 C C . THR A 1 167 ? 15.701 -1.296 10.438 1.00 71.44 167 THR A C 1
ATOM 1320 O O . THR A 1 167 ? 16.108 -0.190 10.786 1.00 71.44 167 THR A O 1
ATOM 1323 N N . ALA A 1 168 ? 16.368 -2.400 10.784 1.00 69.81 168 ALA A N 1
ATOM 1324 C CA . ALA A 1 168 ? 17.608 -2.322 11.552 1.00 69.81 168 ALA A CA 1
ATOM 1325 C C . ALA A 1 168 ? 18.731 -1.703 10.700 1.00 69.81 168 ALA A C 1
ATOM 1327 O O . ALA A 1 168 ? 19.201 -2.324 9.746 1.00 69.81 168 ALA A O 1
ATOM 1328 N N . TYR A 1 169 ? 19.219 -0.514 11.066 1.00 63.94 169 TYR A N 1
ATOM 1329 C CA . TYR A 1 169 ? 20.432 0.027 10.455 1.00 63.94 169 TYR A CA 1
ATOM 1330 C C . TYR A 1 169 ? 21.653 -0.780 10.893 1.00 63.94 169 TYR A C 1
ATOM 1332 O O . TYR A 1 169 ? 22.014 -0.824 12.071 1.00 63.94 169 TYR A O 1
ATOM 1340 N N . GLY A 1 170 ? 22.330 -1.401 9.928 1.00 57.47 170 GLY A N 1
ATOM 1341 C CA . GLY A 1 170 ? 23.653 -1.961 10.157 1.00 57.47 170 GLY A CA 1
ATOM 1342 C C . GLY A 1 170 ? 24.639 -0.842 10.489 1.00 57.47 170 GLY A C 1
ATOM 1343 O O . GLY A 1 170 ? 24.757 0.129 9.745 1.00 57.47 170 GLY A O 1
ATOM 1344 N N . VAL A 1 171 ? 25.379 -0.977 11.591 1.00 55.09 171 VAL A N 1
ATOM 1345 C CA . VAL A 1 171 ? 26.520 -0.099 11.872 1.00 55.09 171 VAL A CA 1
ATOM 1346 C C . VAL A 1 171 ? 27.579 -0.397 10.814 1.00 55.09 171 VAL A C 1
ATOM 1348 O O . VAL A 1 171 ? 28.311 -1.383 10.924 1.00 55.09 171 VAL A O 1
ATOM 1351 N N . SER A 1 172 ? 27.667 0.423 9.764 1.00 57.53 172 SER A N 1
ATOM 1352 C CA . SER A 1 172 ? 28.800 0.349 8.847 1.00 57.53 172 SER A CA 1
ATOM 1353 C C . SER A 1 172 ? 30.048 0.681 9.661 1.00 57.53 172 SER A C 1
ATOM 1355 O O . SER A 1 172 ? 30.257 1.839 10.034 1.00 57.53 172 SER A O 1
ATOM 1357 N N . LYS A 1 173 ? 30.872 -0.322 9.986 1.00 52.72 173 LYS A N 1
ATOM 1358 C CA . LYS A 1 173 ? 32.220 -0.055 10.487 1.00 52.72 173 LYS A CA 1
ATOM 1359 C C . LYS A 1 173 ? 32.897 0.814 9.435 1.00 52.72 173 LYS A C 1
ATOM 1361 O O . LYS A 1 173 ? 33.087 0.362 8.307 1.00 52.72 173 LYS A O 1
ATOM 1366 N N . GLN A 1 174 ? 33.226 2.057 9.788 1.00 52.94 174 GLN A N 1
ATOM 1367 C CA . GLN A 1 174 ? 34.146 2.833 8.968 1.00 52.94 174 GLN A CA 1
ATOM 1368 C C . GLN A 1 174 ? 35.406 1.978 8.772 1.00 52.94 174 GLN A C 1
ATOM 1370 O O . GLN A 1 174 ? 35.856 1.360 9.746 1.00 52.94 174 GLN A O 1
ATOM 1375 N N . PRO A 1 175 ? 35.959 1.881 7.550 1.00 51.81 175 PRO A N 1
ATOM 1376 C CA . PRO A 1 175 ? 37.263 1.267 7.376 1.00 51.81 175 PRO A CA 1
ATOM 1377 C C . PRO A 1 175 ? 38.230 2.045 8.269 1.00 51.81 175 PRO A C 1
ATOM 1379 O O . PRO A 1 175 ? 38.388 3.256 8.109 1.00 51.81 175 PRO A O 1
ATOM 1382 N N . GLY A 1 176 ? 38.770 1.361 9.280 1.00 57.03 176 GLY A N 1
ATOM 1383 C CA . GLY A 1 176 ? 39.711 1.950 10.222 1.00 57.03 176 GLY A CA 1
ATOM 1384 C C . GLY A 1 176 ? 40.854 2.597 9.450 1.00 57.03 176 GLY A C 1
ATOM 1385 O O . GLY A 1 176 ? 41.426 1.966 8.559 1.00 57.03 176 GLY A O 1
ATOM 1386 N N . LYS A 1 177 ? 41.118 3.867 9.758 1.00 38.16 177 LYS A N 1
ATOM 1387 C CA . LYS A 1 177 ? 42.387 4.512 9.425 1.00 38.16 177 LYS A CA 1
ATOM 1388 C C . LYS A 1 177 ? 43.487 3.963 10.319 1.00 38.16 177 LYS A C 1
ATOM 1390 O O . LYS A 1 177 ? 43.179 3.699 11.504 1.00 38.16 177 LYS A O 1
#

Radius of gyration: 17.69 Å; chains: 1; bounding box: 64×32×44 Å

Sequence (177 a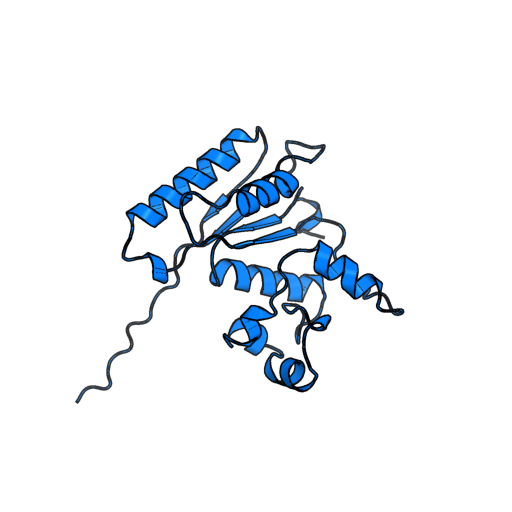a):
MILERFSAVIFLGDETAQTIYAALNVFLREDISHGGLQEWLMTDEERIACKCNAQFLDNNCLGYSVKNFEEVVKNEANDPKGSPYTCQRTPHAYIPFMTTPASAAAIATFQSLAYQKPDPWRPTPVVFSLDHRSSHDMKFFIDSINEWIGITNGAERNIPILLLGPTAYGVSKQPGK